Protein AF-L2GNZ7-F1 (afdb_monomer_lite)

Organism: Vittaforma corneae (strain ATCC 50505) (NCBI:txid993615)

Sequence (148 aa):
MQVLNLHNCGLGEEGLKKITSHLEKLENKDSLISLNLSKNRINIICPEFCTLFSQFTNLREFILNANTIEEKSMSQFLKSVENRSLEVLNLTDNFVCGEAIEHLGSLFLKNTIKELYLQDIKVDKGDINKLLGMLKTKKATFQDLWIA

Radius of gyration: 14.5 Å; chains: 1; bounding box: 36×26×42 Å

Structure (mmCIF, N/CA/C/O backbone):
data_AF-L2GNZ7-F1
#
_entry.id   AF-L2GNZ7-F1
#
loop_
_atom_site.group_PDB
_atom_site.id
_atom_site.type_symbol
_atom_site.label_atom_id
_atom_site.label_alt_id
_atom_site.label_comp_id
_atom_site.label_asym_id
_atom_site.label_entity_id
_atom_site.label_seq_id
_atom_site.pdbx_PDB_ins_code
_atom_site.Cartn_x
_atom_site.Cartn_y
_atom_site.Cartn_z
_atom_site.occupancy
_atom_site.B_iso_or_equiv
_atom_site.auth_seq_id
_at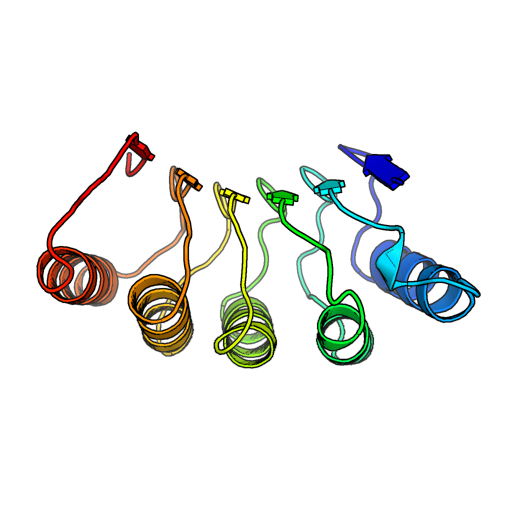om_site.auth_comp_id
_atom_site.auth_asym_id
_atom_site.auth_atom_id
_atom_site.pdbx_PDB_model_num
ATOM 1 N N . MET A 1 1 ? -8.697 3.030 -19.401 1.00 61.56 1 MET A N 1
ATOM 2 C CA . MET A 1 1 ? -8.788 2.391 -18.075 1.00 61.56 1 MET A CA 1
ATOM 3 C C . MET A 1 1 ? -7.882 1.182 -18.085 1.00 61.56 1 MET A C 1
ATOM 5 O O . MET A 1 1 ? -8.088 0.296 -18.903 1.00 61.56 1 MET A O 1
ATOM 9 N N . GLN A 1 2 ? -6.862 1.192 -17.238 1.00 87.81 2 GLN A N 1
ATOM 10 C CA . GLN A 1 2 ? -5.849 0.156 -17.148 1.00 87.81 2 GLN A CA 1
ATOM 11 C C . GLN A 1 2 ? -5.938 -0.510 -15.774 1.00 87.81 2 GLN A C 1
ATOM 13 O O . GLN A 1 2 ? -6.063 0.163 -14.748 1.00 87.81 2 GLN A O 1
ATOM 18 N N . VAL A 1 3 ? -5.900 -1.838 -15.784 1.00 95.19 3 VAL A N 1
ATOM 19 C CA . VAL A 1 3 ? -5.769 -2.688 -14.601 1.00 95.19 3 VAL A CA 1
ATOM 20 C C . VAL A 1 3 ? -4.410 -3.354 -14.716 1.00 95.19 3 VAL A C 1
ATOM 22 O O . VAL A 1 3 ? -4.134 -4.004 -15.725 1.00 95.19 3 VAL A O 1
ATOM 25 N N . LEU A 1 4 ? -3.558 -3.177 -13.711 1.00 96.44 4 LEU A N 1
ATOM 26 C CA . LEU A 1 4 ? -2.270 -3.853 -13.646 1.00 96.44 4 LEU A CA 1
ATOM 27 C C . LEU A 1 4 ? -2.312 -4.900 -12.541 1.00 96.44 4 LEU A C 1
ATOM 29 O O . LEU A 1 4 ? -2.292 -4.575 -11.355 1.00 96.44 4 LEU A O 1
ATOM 33 N N . ASN A 1 5 ? -2.362 -6.164 -12.947 1.00 97.88 5 ASN A N 1
ATOM 34 C CA . ASN A 1 5 ? -2.338 -7.290 -12.031 1.00 97.88 5 ASN A CA 1
ATOM 35 C C . ASN A 1 5 ? -0.982 -7.995 -12.095 1.00 97.88 5 ASN A C 1
ATOM 37 O O . ASN A 1 5 ? -0.650 -8.618 -13.100 1.00 97.88 5 ASN A O 1
ATOM 41 N N . LEU A 1 6 ? -0.217 -7.889 -11.012 1.00 97.69 6 LEU A N 1
ATOM 42 C CA . LEU A 1 6 ? 1.079 -8.535 -10.820 1.00 97.69 6 LEU A CA 1
ATOM 43 C C . LEU A 1 6 ? 1.031 -9.482 -9.616 1.00 97.69 6 LEU A C 1
ATOM 45 O O . LEU A 1 6 ? 2.009 -9.626 -8.885 1.00 97.69 6 LEU A O 1
ATOM 49 N N . HIS A 1 7 ? -0.127 -10.097 -9.376 1.00 98.25 7 HIS A N 1
ATOM 50 C CA . HIS A 1 7 ? -0.315 -11.081 -8.321 1.00 98.25 7 HIS A CA 1
ATOM 51 C C . HIS A 1 7 ? 0.711 -12.215 -8.421 1.00 98.25 7 HIS A C 1
ATOM 53 O O . HIS A 1 7 ? 0.812 -12.881 -9.452 1.00 98.25 7 HIS A O 1
ATOM 59 N N . ASN A 1 8 ? 1.413 -12.480 -7.317 1.00 98.19 8 ASN A N 1
ATOM 60 C CA . ASN A 1 8 ? 2.314 -13.623 -7.171 1.00 98.19 8 ASN A CA 1
ATOM 61 C C . ASN A 1 8 ? 3.378 -13.741 -8.283 1.00 98.19 8 ASN A C 1
ATOM 63 O O . ASN A 1 8 ? 3.698 -14.831 -8.754 1.00 98.19 8 ASN A O 1
ATOM 67 N N . CYS A 1 9 ? 3.945 -12.611 -8.701 1.00 98.12 9 CYS A N 1
ATOM 68 C CA . CYS A 1 9 ? 5.058 -12.547 -9.649 1.00 98.12 9 CYS A CA 1
ATOM 69 C C . CYS A 1 9 ? 6.435 -12.670 -8.974 1.00 98.12 9 CYS A C 1
ATOM 71 O O . CYS A 1 9 ? 7.461 -12.612 -9.648 1.00 98.12 9 CYS A O 1
ATOM 73 N N . GLY A 1 10 ? 6.477 -12.826 -7.647 1.00 96.94 10 GLY A N 1
ATOM 74 C CA . GLY A 1 10 ? 7.714 -13.003 -6.892 1.00 96.94 10 GLY A CA 1
ATOM 75 C C . GLY A 1 10 ? 8.634 -11.784 -6.931 1.00 96.94 10 GLY A C 1
ATOM 76 O O . GLY A 1 10 ? 9.849 -11.964 -6.915 1.00 96.94 10 GLY A O 1
ATOM 77 N N . LEU A 1 11 ? 8.063 -10.576 -6.989 1.00 97.75 11 LEU A N 1
ATOM 78 C CA . LEU A 1 11 ? 8.805 -9.333 -7.217 1.00 97.75 11 LEU A CA 1
ATOM 79 C C . LEU A 1 11 ? 9.906 -9.090 -6.179 1.00 97.75 11 LEU A C 1
ATOM 81 O O . LEU A 1 11 ? 11.018 -8.709 -6.544 1.00 97.75 11 LEU A O 1
ATOM 85 N N . GLY A 1 12 ? 9.606 -9.291 -4.896 1.00 97.69 12 GLY A N 1
ATOM 86 C CA . GLY A 1 12 ? 10.460 -8.805 -3.819 1.00 97.69 12 GLY A CA 1
ATOM 87 C C . GLY A 1 12 ? 10.688 -7.291 -3.896 1.00 97.69 12 GLY A C 1
ATOM 88 O O . GLY A 1 12 ? 10.035 -6.567 -4.653 1.00 97.69 12 GLY A O 1
ATOM 89 N N . GLU A 1 13 ? 11.660 -6.807 -3.131 1.00 96.56 13 GLU A N 1
ATOM 90 C CA . GLU A 1 13 ? 12.022 -5.384 -3.107 1.00 96.56 13 GLU A CA 1
ATOM 91 C C . GLU A 1 13 ? 12.593 -4.909 -4.454 1.00 96.56 13 GLU A C 1
ATOM 93 O O . GLU A 1 13 ? 12.208 -3.863 -4.977 1.00 96.56 13 GLU A O 1
ATOM 98 N N . GLU A 1 14 ? 13.473 -5.704 -5.067 1.00 96.94 14 GLU A N 1
ATOM 99 C CA . GLU A 1 14 ? 14.105 -5.357 -6.346 1.00 96.94 14 GLU A CA 1
ATOM 100 C C . GLU A 1 14 ? 13.114 -5.358 -7.514 1.00 96.94 14 GLU A C 1
ATOM 102 O O . GLU A 1 14 ? 13.188 -4.510 -8.406 1.00 96.94 14 GLU A O 1
ATOM 107 N N . GLY A 1 15 ? 12.156 -6.286 -7.521 1.00 97.75 15 GLY A N 1
ATOM 108 C CA . GLY A 1 15 ? 11.082 -6.291 -8.508 1.00 97.75 15 GLY A CA 1
ATOM 109 C C . GLY A 1 15 ? 10.167 -5.083 -8.349 1.00 97.75 15 GLY A C 1
ATOM 110 O O . GLY A 1 15 ? 9.805 -4.482 -9.362 1.00 97.75 15 GLY A O 1
ATOM 111 N N . LEU A 1 16 ? 9.865 -4.667 -7.111 1.00 98.06 16 LEU A N 1
ATOM 112 C CA . LEU A 1 16 ? 9.120 -3.432 -6.874 1.00 98.06 16 LEU A CA 1
ATOM 113 C C . LEU A 1 16 ? 9.873 -2.222 -7.439 1.00 98.06 16 LEU A C 1
ATOM 115 O O . LEU A 1 16 ? 9.289 -1.488 -8.227 1.00 98.06 16 LEU A O 1
ATOM 119 N N . LYS A 1 17 ? 11.171 -2.053 -7.141 1.00 98.00 17 LYS A N 1
ATOM 120 C CA . LYS A 1 17 ? 11.990 -0.953 -7.699 1.00 98.00 17 LYS A CA 1
ATOM 121 C C . LYS A 1 17 ? 11.957 -0.927 -9.227 1.00 98.00 17 LYS A C 1
ATOM 123 O O . LYS A 1 17 ? 11.777 0.127 -9.839 1.00 98.00 17 LYS A O 1
ATOM 128 N N . LYS A 1 18 ? 12.085 -2.098 -9.862 1.00 97.62 18 LYS A N 1
ATOM 129 C CA . LYS A 1 18 ? 11.989 -2.215 -11.322 1.00 97.62 18 LYS A CA 1
ATOM 130 C C . LYS A 1 18 ? 10.621 -1.767 -11.815 1.00 97.62 18 LYS A C 1
ATOM 132 O O . LYS A 1 18 ? 10.571 -0.943 -12.725 1.00 97.62 18 LYS A O 1
ATOM 137 N N . ILE A 1 19 ? 9.530 -2.247 -11.225 1.00 96.12 19 ILE A N 1
ATOM 138 C CA . ILE A 1 19 ? 8.174 -1.844 -11.619 1.00 96.12 19 ILE A CA 1
ATOM 139 C C . ILE A 1 19 ? 7.960 -0.349 -11.410 1.00 96.12 19 ILE A C 1
ATOM 141 O O . ILE A 1 19 ? 7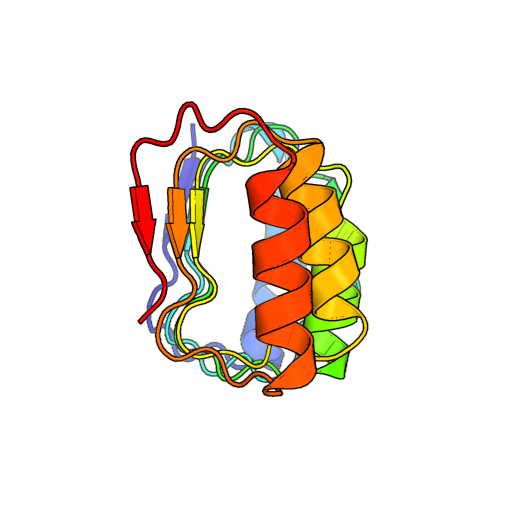.460 0.294 -12.325 1.00 96.12 19 ILE A O 1
ATOM 145 N N . THR A 1 20 ? 8.408 0.221 -10.290 1.00 97.25 20 THR A N 1
ATOM 146 C CA . THR A 1 20 ? 8.371 1.668 -10.036 1.00 97.25 20 THR A CA 1
ATOM 147 C C . THR A 1 20 ? 8.998 2.438 -11.196 1.00 97.25 20 THR A C 1
ATOM 149 O O . THR A 1 20 ? 8.329 3.268 -11.804 1.00 97.25 20 THR A O 1
ATOM 152 N N . SER A 1 21 ? 10.218 2.075 -11.610 1.00 96.75 21 SER A N 1
ATOM 153 C CA . SER A 1 21 ? 10.900 2.747 -12.729 1.00 96.75 21 SER A CA 1
ATOM 154 C C . SER A 1 21 ? 10.196 2.589 -14.087 1.00 96.75 21 SER A C 1
ATOM 156 O O . SER A 1 21 ? 10.364 3.416 -14.983 1.00 96.75 21 SER A O 1
ATOM 158 N N . HIS A 1 22 ? 9.418 1.518 -14.277 1.00 94.88 22 HIS A N 1
ATOM 159 C CA . HIS A 1 22 ? 8.620 1.323 -15.491 1.00 94.88 22 HIS A CA 1
ATOM 160 C C . HIS A 1 22 ? 7.322 2.133 -15.434 1.00 94.88 22 HIS A C 1
ATOM 162 O O . HIS A 1 22 ? 6.958 2.777 -16.414 1.00 94.88 22 HIS A O 1
ATOM 168 N N . LEU A 1 23 ? 6.649 2.139 -14.285 1.00 94.50 23 LEU A N 1
ATOM 169 C CA . LEU A 1 23 ? 5.426 2.897 -14.054 1.00 94.50 23 LEU A CA 1
ATOM 170 C C . LEU A 1 23 ? 5.665 4.416 -14.094 1.00 94.50 23 LEU A C 1
ATOM 172 O O . LEU A 1 23 ? 4.815 5.164 -14.576 1.00 94.50 23 LEU A O 1
ATOM 176 N N . GLU A 1 24 ? 6.840 4.881 -13.668 1.00 95.50 24 GLU A N 1
ATOM 177 C CA . GLU A 1 24 ? 7.283 6.273 -13.824 1.00 95.50 24 GLU A CA 1
ATOM 178 C C . GLU A 1 24 ? 7.264 6.740 -15.283 1.00 95.50 24 GLU A C 1
ATOM 180 O O . GLU A 1 24 ? 6.952 7.901 -15.553 1.00 95.50 24 GLU A O 1
ATOM 185 N N . LYS A 1 25 ? 7.537 5.836 -16.229 1.00 94.56 25 LYS A N 1
ATOM 186 C CA . LYS A 1 25 ? 7.598 6.130 -17.668 1.00 94.56 25 LYS A CA 1
ATOM 187 C C . LYS A 1 25 ? 6.239 6.080 -18.360 1.00 94.56 25 LYS A C 1
ATOM 189 O O . LYS A 1 25 ? 6.169 6.367 -19.551 1.00 94.56 25 LYS A O 1
ATOM 194 N N . LEU A 1 26 ? 5.165 5.720 -17.652 1.00 90.81 26 LEU A N 1
ATOM 195 C CA . LEU A 1 26 ? 3.824 5.778 -18.227 1.00 90.81 26 LEU A CA 1
ATOM 196 C C . LEU A 1 26 ? 3.490 7.224 -18.606 1.00 90.81 26 LEU A C 1
ATOM 198 O O . LEU A 1 26 ? 3.501 8.112 -17.745 1.00 90.81 26 LEU A O 1
ATOM 202 N N . GLU A 1 27 ? 3.161 7.424 -19.885 1.00 89.88 27 GLU A N 1
ATOM 203 C CA . GLU A 1 27 ? 2.747 8.717 -20.443 1.00 89.88 27 GLU A CA 1
ATOM 204 C C . GLU A 1 27 ? 1.469 9.231 -19.772 1.00 89.88 27 GLU A C 1
ATOM 206 O O . GLU A 1 27 ? 1.344 10.418 -19.489 1.00 89.88 27 GLU A O 1
ATOM 211 N N . ASN A 1 28 ? 0.538 8.323 -19.461 1.00 91.12 28 ASN A N 1
ATOM 212 C CA . ASN A 1 28 ? -0.721 8.642 -18.800 1.00 91.12 28 ASN A CA 1
ATOM 213 C C . ASN A 1 28 ? -0.918 7.794 -17.533 1.00 91.12 28 ASN A C 1
ATOM 215 O O . ASN A 1 28 ? -1.500 6.705 -17.574 1.00 91.12 28 ASN A O 1
ATOM 219 N N . LYS A 1 29 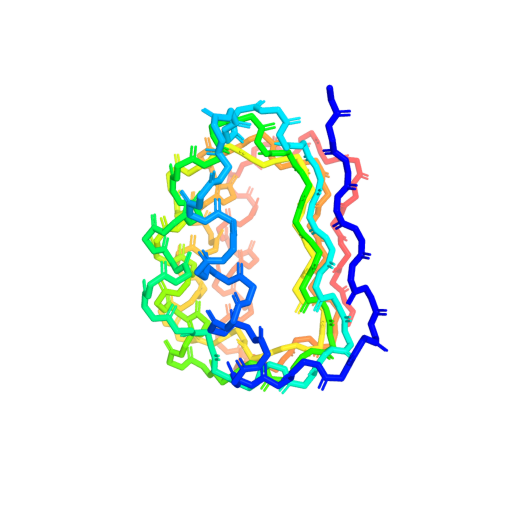? -0.456 8.318 -16.394 1.00 91.69 29 LYS A N 1
ATOM 220 C CA . LYS A 1 29 ? -0.609 7.697 -15.064 1.00 91.69 29 LYS A CA 1
ATOM 221 C C . LYS A 1 29 ? -2.060 7.676 -14.579 1.00 91.69 29 LYS A C 1
ATOM 223 O O . LYS A 1 29 ? -2.447 6.772 -13.844 1.00 91.69 29 LYS A O 1
ATOM 228 N N . ASP A 1 30 ? -2.881 8.599 -15.066 1.00 90.75 30 ASP A N 1
ATOM 229 C CA . ASP A 1 30 ? -4.305 8.700 -14.738 1.00 90.75 30 ASP A CA 1
ATOM 230 C C . ASP A 1 30 ? -5.150 7.625 -15.434 1.00 90.75 30 ASP A C 1
ATOM 232 O O . ASP A 1 30 ? -6.347 7.492 -15.176 1.00 90.75 30 ASP A O 1
ATOM 236 N N . SER A 1 31 ? -4.546 6.834 -16.323 1.00 92.94 31 SER A N 1
ATOM 237 C CA . SER A 1 31 ? -5.219 5.701 -16.947 1.00 92.94 31 SER A CA 1
ATOM 238 C C . SER A 1 31 ? -5.347 4.488 -16.017 1.00 92.94 31 SER A C 1
ATOM 240 O O . SER A 1 31 ? -6.245 3.671 -16.246 1.00 92.94 31 SER A O 1
ATOM 242 N N . LEU A 1 32 ? -4.498 4.374 -14.984 1.00 95.56 32 LEU A N 1
ATOM 243 C CA . LEU A 1 32 ? -4.453 3.242 -14.055 1.00 95.56 32 LEU A CA 1
ATOM 244 C C . LEU A 1 32 ? -5.534 3.375 -12.975 1.00 95.56 32 LEU A C 1
ATOM 246 O O . LEU A 1 32 ? -5.554 4.347 -12.226 1.00 95.56 32 LEU A O 1
ATOM 250 N N . ILE A 1 33 ? -6.423 2.381 -12.890 1.00 96.50 33 ILE A N 1
ATOM 251 C CA . ILE A 1 33 ? -7.571 2.393 -11.964 1.00 96.50 33 ILE A CA 1
ATOM 252 C C . ILE A 1 33 ? -7.460 1.304 -10.892 1.00 96.50 33 ILE A C 1
ATOM 254 O O . ILE A 1 33 ? -7.927 1.507 -9.771 1.00 96.50 33 ILE A O 1
ATOM 258 N N . SER A 1 34 ? -6.788 0.192 -11.198 1.00 97.38 34 SER A N 1
ATOM 259 C 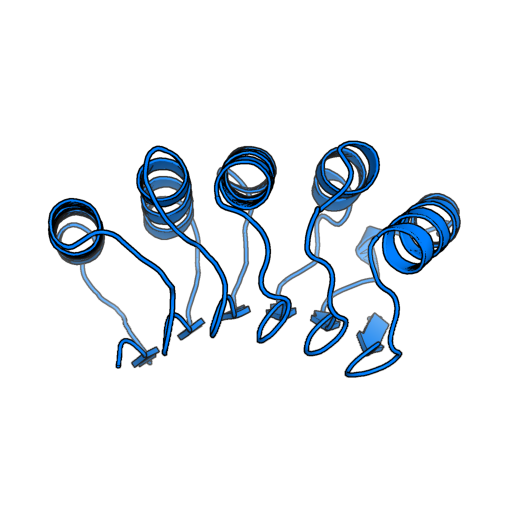CA . SER A 1 34 ? -6.530 -0.890 -10.244 1.00 97.38 34 SER A CA 1
ATOM 260 C C . SER A 1 34 ? -5.091 -1.382 -10.361 1.00 97.38 34 SER A C 1
ATOM 262 O O . SER A 1 34 ? -4.577 -1.579 -11.469 1.00 97.38 34 SER A O 1
ATOM 264 N N . LEU A 1 35 ? -4.449 -1.564 -9.209 1.00 97.62 35 LEU A N 1
ATOM 265 C CA . LEU A 1 35 ? -3.102 -2.100 -9.084 1.00 97.62 35 LEU A CA 1
ATOM 266 C C . LEU A 1 35 ? -3.099 -3.228 -8.050 1.00 97.62 35 LEU A C 1
ATOM 268 O O . LEU A 1 35 ? -3.378 -3.013 -6.871 1.00 97.62 35 LEU A O 1
ATOM 272 N N . ASN A 1 36 ? -2.733 -4.429 -8.490 1.00 98.62 36 ASN A N 1
ATOM 273 C CA . ASN A 1 36 ? -2.611 -5.594 -7.626 1.00 98.62 36 ASN A CA 1
ATOM 274 C C . ASN A 1 36 ? -1.150 -6.051 -7.548 1.00 98.62 36 ASN A C 1
ATOM 276 O O . ASN A 1 36 ? -0.586 -6.527 -8.533 1.00 98.62 36 ASN A O 1
ATOM 280 N N . LEU A 1 37 ? -0.563 -5.918 -6.359 1.00 98.50 37 LEU A N 1
ATOM 281 C CA . LEU A 1 37 ? 0.797 -6.333 -6.011 1.00 98.50 37 LEU A CA 1
ATOM 282 C C . LEU A 1 37 ? 0.808 -7.437 -4.943 1.00 98.50 37 LEU A C 1
ATOM 284 O O . LEU A 1 37 ? 1.823 -7.654 -4.280 1.00 98.50 37 LEU A O 1
ATOM 288 N N . SER A 1 38 ? -0.297 -8.147 -4.749 1.00 98.56 38 SER A N 1
ATOM 289 C CA . SER A 1 38 ? -0.407 -9.175 -3.710 1.00 98.56 38 SER A CA 1
ATOM 290 C C . SER A 1 38 ? 0.512 -10.383 -3.920 1.00 98.56 38 SER A C 1
ATOM 292 O O . SER A 1 38 ? 0.840 -10.749 -5.051 1.00 98.56 38 SER A O 1
ATOM 294 N N . LYS A 1 39 ? 0.897 -11.037 -2.815 1.00 98.50 39 LYS A N 1
ATOM 295 C CA . LYS A 1 39 ? 1.731 -12.256 -2.789 1.00 98.50 39 LYS A CA 1
ATOM 296 C C . LYS A 1 39 ? 3.099 -12.117 -3.461 1.00 98.50 39 LYS A C 1
ATOM 298 O O . LYS A 1 39 ? 3.592 -13.054 -4.078 1.00 98.50 39 LYS A O 1
ATOM 303 N N . ASN A 1 40 ? 3.744 -10.962 -3.346 1.00 98.62 40 ASN A N 1
ATOM 304 C CA . ASN A 1 40 ? 5.018 -10.708 -4.018 1.00 98.62 40 ASN A CA 1
ATOM 305 C C . ASN A 1 40 ? 6.245 -10.707 -3.110 1.00 98.62 40 ASN A C 1
ATOM 307 O O . ASN A 1 40 ? 7.350 -10.541 -3.626 1.00 98.62 40 ASN A O 1
ATOM 311 N N . ARG A 1 41 ? 6.080 -10.952 -1.802 1.00 97.94 41 ARG A N 1
ATOM 312 C CA . ARG A 1 41 ? 7.168 -10.895 -0.805 1.00 97.94 41 ARG A CA 1
ATOM 313 C C . ARG A 1 41 ? 7.855 -9.523 -0.790 1.00 97.94 41 ARG A C 1
ATOM 315 O O . ARG A 1 41 ? 9.074 -9.425 -0.701 1.00 97.94 41 ARG A O 1
ATOM 322 N N . ILE A 1 42 ? 7.073 -8.461 -0.972 1.00 98.25 42 ILE A N 1
ATOM 323 C CA . ILE A 1 42 ? 7.553 -7.079 -0.904 1.00 98.25 42 ILE A CA 1
ATOM 324 C C . ILE A 1 42 ? 7.681 -6.720 0.578 1.00 98.25 42 ILE A C 1
ATOM 326 O O . ILE A 1 42 ? 6.773 -6.134 1.148 1.00 98.25 42 ILE A O 1
ATOM 330 N N . ASN A 1 43 ? 8.781 -7.103 1.224 1.00 97.19 43 ASN A N 1
ATOM 331 C CA . ASN A 1 43 ? 8.975 -6.808 2.647 1.00 97.19 43 ASN A CA 1
ATOM 332 C C . ASN A 1 43 ? 9.194 -5.311 2.912 1.00 97.19 43 ASN A C 1
ATOM 334 O O . ASN A 1 43 ? 8.787 -4.809 3.958 1.00 97.19 43 ASN A O 1
ATOM 338 N N . ILE A 1 44 ? 9.775 -4.594 1.946 1.00 97.88 44 ILE A N 1
ATOM 339 C CA . ILE A 1 44 ? 10.015 -3.153 2.009 1.00 97.88 44 ILE A CA 1
ATOM 340 C C . ILE A 1 44 ? 9.486 -2.489 0.733 1.00 97.88 44 ILE A C 1
ATOM 342 O O . ILE A 1 44 ? 9.862 -2.831 -0.390 1.00 97.88 44 ILE A O 1
ATOM 346 N N . ILE A 1 45 ? 8.619 -1.499 0.914 1.00 97.81 45 ILE A N 1
ATOM 347 C CA . ILE A 1 45 ? 8.197 -0.543 -0.106 1.00 97.81 45 ILE A CA 1
ATOM 348 C C . ILE A 1 45 ? 9.273 0.538 -0.222 1.00 97.81 45 ILE A C 1
ATOM 350 O O . ILE A 1 45 ? 9.611 1.202 0.761 1.00 97.81 45 ILE A O 1
ATOM 354 N N . CYS A 1 46 ? 9.812 0.730 -1.426 1.00 95.62 46 CYS A N 1
ATOM 355 C CA . CYS A 1 46 ? 10.837 1.741 -1.653 1.00 95.62 46 CYS A CA 1
ATOM 356 C C . CYS A 1 46 ? 10.234 3.169 -1.670 1.00 95.62 46 CYS A C 1
ATOM 358 O O . CYS A 1 46 ? 9.102 3.349 -2.133 1.00 95.62 46 CYS A O 1
ATOM 360 N N . PRO A 1 47 ? 10.955 4.206 -1.194 1.00 95.38 47 PRO A N 1
ATOM 361 C CA . PRO A 1 47 ? 10.448 5.585 -1.152 1.00 95.38 47 PRO A CA 1
ATOM 362 C C . PRO A 1 47 ? 10.013 6.144 -2.514 1.00 95.38 47 PRO A C 1
ATOM 364 O O . PRO A 1 47 ? 9.093 6.965 -2.598 1.00 95.38 47 PRO A O 1
ATOM 367 N N . GLU A 1 48 ? 10.650 5.687 -3.590 1.00 96.69 48 GLU A N 1
ATOM 368 C CA . GLU A 1 48 ? 10.305 6.039 -4.966 1.00 96.69 48 GLU A CA 1
ATOM 369 C C . GLU A 1 48 ? 8.896 5.550 -5.309 1.00 96.69 48 GLU A C 1
ATOM 371 O O . GLU A 1 48 ? 8.122 6.292 -5.909 1.00 96.69 48 GLU A O 1
ATOM 376 N N . PHE A 1 49 ? 8.511 4.349 -4.855 1.00 97.25 49 PHE A N 1
ATOM 377 C CA . PHE A 1 49 ? 7.154 3.843 -5.057 1.00 97.25 49 PHE A CA 1
ATOM 378 C C . PHE A 1 49 ? 6.128 4.687 -4.301 1.00 97.25 49 PHE A C 1
ATOM 380 O O . PHE A 1 49 ? 5.103 5.038 -4.875 1.00 97.25 49 PHE A O 1
ATOM 387 N N . CYS A 1 50 ? 6.411 5.077 -3.054 1.00 95.62 50 CYS A N 1
ATOM 388 C CA . CYS A 1 50 ? 5.534 5.969 -2.286 1.00 95.62 50 CYS A CA 1
ATOM 389 C C . CYS A 1 50 ? 5.325 7.313 -3.006 1.00 95.62 50 CYS A C 1
ATOM 391 O O . CYS A 1 50 ? 4.202 7.805 -3.125 1.00 95.62 50 CYS A O 1
ATOM 393 N N . THR A 1 51 ? 6.407 7.881 -3.545 1.00 94.25 51 THR A N 1
ATOM 394 C CA . THR A 1 51 ? 6.363 9.138 -4.304 1.00 94.25 51 THR A CA 1
ATOM 395 C C . THR A 1 51 ? 5.571 8.970 -5.599 1.00 94.25 51 THR A C 1
ATOM 397 O O . THR A 1 51 ? 4.679 9.768 -5.888 1.00 94.25 51 THR A O 1
ATOM 400 N N . LEU A 1 52 ? 5.840 7.907 -6.358 1.00 94.44 52 LEU A N 1
ATOM 401 C CA . LEU A 1 52 ? 5.141 7.599 -7.600 1.00 94.44 52 LEU A CA 1
ATOM 402 C C . LEU A 1 52 ? 3.650 7.342 -7.373 1.00 94.44 52 LEU A C 1
ATOM 404 O O . LEU A 1 52 ? 2.825 7.802 -8.158 1.00 94.44 52 LEU A O 1
ATOM 408 N N . PHE A 1 53 ? 3.286 6.640 -6.300 1.00 93.88 53 PHE A N 1
ATOM 409 C CA . PHE A 1 53 ? 1.899 6.290 -6.008 1.00 93.88 53 PHE A CA 1
ATOM 410 C C . PHE A 1 53 ? 1.006 7.533 -5.912 1.00 93.88 53 PHE A C 1
ATOM 412 O O . PHE A 1 53 ? -0.133 7.534 -6.388 1.00 93.88 53 PHE A O 1
ATOM 419 N N . SER A 1 54 ? 1.550 8.630 -5.373 1.00 88.94 54 SER A N 1
ATOM 420 C CA . SER A 1 54 ? 0.865 9.924 -5.295 1.00 88.94 54 SER A CA 1
ATOM 421 C C . SER A 1 54 ? 0.500 10.527 -6.663 1.00 88.94 54 SER A C 1
ATOM 423 O O . SER A 1 54 ? -0.357 11.408 -6.723 1.00 88.94 54 SER A O 1
ATOM 425 N N . GLN A 1 55 ? 1.070 10.026 -7.763 1.00 92.12 55 GLN A N 1
ATOM 426 C CA . GLN A 1 55 ? 0.821 10.503 -9.126 1.00 92.12 55 GLN A CA 1
ATOM 427 C C . GLN A 1 55 ? -0.331 9.772 -9.835 1.00 92.12 55 GLN A C 1
ATOM 429 O O . GLN A 1 55 ? -0.815 10.264 -10.847 1.00 92.12 55 GLN A O 1
ATOM 434 N N . PHE A 1 56 ? -0.811 8.624 -9.339 1.00 93.56 56 PHE A N 1
ATOM 435 C CA . PHE A 1 56 ? -1.893 7.871 -9.998 1.00 93.56 56 PHE A CA 1
ATOM 436 C C . PHE A 1 56 ? -3.280 8.424 -9.648 1.00 93.56 56 PHE A C 1
ATOM 438 O O . PHE A 1 56 ? -4.018 7.784 -8.906 1.00 93.56 56 PHE A O 1
ATOM 445 N N . THR A 1 57 ? -3.647 9.631 -10.076 1.00 91.69 57 THR A N 1
ATOM 446 C CA . THR A 1 57 ? -4.799 10.361 -9.494 1.00 91.69 57 THR A CA 1
ATOM 447 C C . THR A 1 57 ? -6.157 9.647 -9.610 1.00 91.69 57 THR A C 1
ATOM 449 O O . THR A 1 57 ? -7.028 9.872 -8.774 1.00 91.69 57 THR A O 1
ATOM 452 N N . ASN A 1 58 ? -6.306 8.726 -10.569 1.00 93.88 58 ASN A N 1
ATOM 453 C CA . ASN A 1 58 ? -7.520 7.932 -10.790 1.00 93.88 58 ASN A CA 1
ATOM 454 C C . ASN A 1 58 ? -7.473 6.499 -10.231 1.00 93.88 58 ASN A C 1
ATOM 456 O O . ASN A 1 58 ? -8.415 5.734 -10.461 1.00 93.88 58 ASN A O 1
ATOM 460 N N . LEU A 1 59 ? -6.409 6.114 -9.519 1.00 94.88 59 LEU A N 1
ATOM 461 C CA . LEU A 1 59 ? -6.318 4.793 -8.901 1.00 94.88 59 LEU A CA 1
ATOM 462 C C . LEU A 1 59 ? -7.380 4.662 -7.804 1.00 94.88 59 LEU A C 1
ATOM 464 O O . LEU A 1 59 ? -7.398 5.455 -6.866 1.00 94.88 59 LEU A O 1
ATOM 468 N N . ARG A 1 60 ? -8.249 3.656 -7.921 1.00 94.56 60 ARG A N 1
ATOM 469 C CA . ARG A 1 60 ? -9.363 3.400 -6.995 1.00 94.56 60 ARG A CA 1
ATOM 470 C C . ARG A 1 60 ? -9.166 2.130 -6.183 1.00 94.56 60 ARG A C 1
ATOM 472 O O . ARG A 1 60 ? -9.625 2.071 -5.049 1.00 94.56 60 ARG A O 1
ATOM 479 N N . GLU A 1 61 ? -8.485 1.138 -6.736 1.00 95.88 61 GLU A N 1
ATOM 480 C CA . GLU A 1 61 ? -8.248 -0.140 -6.074 1.00 95.88 61 GLU A CA 1
ATOM 481 C C . GLU A 1 61 ? -6.752 -0.397 -5.933 1.00 95.88 61 GLU A C 1
ATOM 483 O O . GLU A 1 61 ? -5.998 -0.351 -6.910 1.00 95.88 61 GLU A O 1
ATOM 488 N N . PHE A 1 62 ? -6.330 -0.690 -4.705 1.00 97.25 62 PHE A N 1
ATOM 489 C CA . PHE A 1 62 ? -4.969 -1.115 -4.431 1.00 97.25 62 PHE A CA 1
ATOM 490 C C . PHE A 1 62 ? -4.942 -2.353 -3.536 1.00 97.25 62 PHE A C 1
ATOM 492 O O . PHE A 1 62 ? -5.398 -2.335 -2.390 1.00 97.25 62 PHE A O 1
ATOM 499 N N . ILE A 1 63 ? -4.384 -3.436 -4.076 1.00 98.38 63 ILE A N 1
ATOM 500 C CA . ILE A 1 63 ? -4.327 -4.743 -3.421 1.00 98.3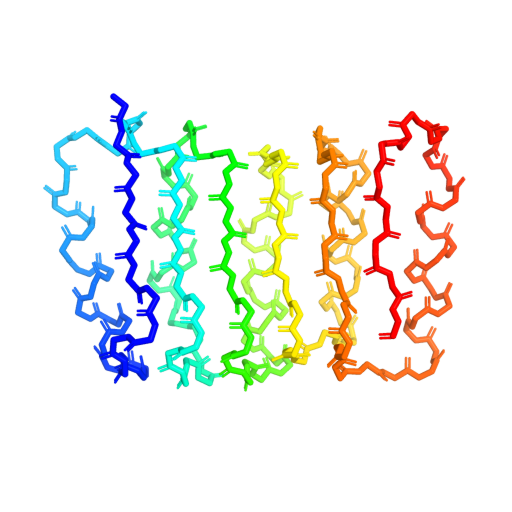8 63 ILE A CA 1
ATOM 501 C C . ILE A 1 63 ? -2.867 -5.082 -3.123 1.00 98.38 63 ILE A C 1
ATOM 503 O O . ILE A 1 63 ? -2.065 -5.269 -4.039 1.00 98.38 63 ILE A O 1
ATOM 507 N N . LEU A 1 64 ? -2.532 -5.193 -1.838 1.00 97.88 64 LEU A N 1
ATOM 508 C CA . LEU A 1 64 ? -1.164 -5.390 -1.352 1.00 97.88 64 LEU A CA 1
ATOM 509 C C . LEU A 1 64 ? -1.041 -6.573 -0.377 1.00 97.88 64 LEU A C 1
ATOM 511 O O . LEU A 1 64 ? -0.027 -6.724 0.307 1.00 97.88 64 LEU A O 1
ATOM 515 N N . ASN A 1 65 ? -2.055 -7.433 -0.301 1.00 97.94 65 ASN A N 1
ATOM 516 C CA . ASN A 1 65 ? -2.094 -8.503 0.687 1.00 97.94 65 ASN A CA 1
ATOM 517 C C . ASN A 1 65 ? -0.968 -9.537 0.538 1.00 97.94 65 ASN A C 1
ATOM 519 O O . ASN A 1 65 ? -0.475 -9.789 -0.566 1.00 97.94 65 ASN A O 1
ATOM 523 N N . ALA A 1 66 ? -0.618 -10.176 1.656 1.00 97.94 66 ALA A N 1
ATOM 524 C CA . ALA A 1 66 ? 0.365 -11.252 1.751 1.00 97.94 66 ALA A CA 1
ATOM 525 C C . ALA A 1 66 ? 1.742 -10.866 1.179 1.00 97.94 66 ALA A C 1
ATOM 527 O O . ALA A 1 66 ? 2.341 -11.596 0.385 1.00 97.94 66 ALA A O 1
ATOM 528 N N . ASN A 1 67 ? 2.239 -9.687 1.555 1.00 98.50 67 ASN A N 1
ATOM 529 C CA . ASN A 1 67 ? 3.595 -9.246 1.221 1.00 98.50 67 ASN A CA 1
ATOM 530 C C . ASN A 1 67 ? 4.539 -9.221 2.421 1.00 98.50 67 ASN A C 1
ATOM 532 O O . ASN A 1 67 ? 5.739 -9.070 2.207 1.00 98.50 67 ASN A O 1
ATOM 536 N N . THR A 1 68 ? 4.005 -9.390 3.639 1.00 96.69 68 THR A N 1
ATOM 537 C CA . THR A 1 68 ? 4.757 -9.294 4.895 1.00 96.69 68 THR A CA 1
ATOM 538 C C . THR A 1 68 ? 5.587 -8.006 4.993 1.00 96.69 68 THR A C 1
ATOM 540 O O . THR A 1 68 ? 6.719 -8.027 5.475 1.00 96.69 68 THR A O 1
ATOM 543 N N . ILE A 1 69 ? 5.005 -6.882 4.545 1.00 98.19 69 ILE A N 1
ATOM 544 C CA . ILE A 1 69 ? 5.618 -5.545 4.595 1.00 98.19 69 ILE A CA 1
ATOM 545 C C . ILE A 1 69 ? 5.889 -5.157 6.042 1.00 98.19 69 ILE A C 1
ATOM 547 O O . ILE A 1 69 ? 4.961 -5.188 6.849 1.00 98.19 69 ILE A O 1
ATOM 551 N N . GLU A 1 70 ? 7.125 -4.774 6.354 1.00 96.06 70 GLU A N 1
ATOM 552 C CA . GLU A 1 70 ? 7.531 -4.392 7.706 1.00 96.06 70 GLU A CA 1
ATOM 553 C C . GLU A 1 70 ? 6.867 -3.093 8.190 1.00 96.06 70 GLU A C 1
ATOM 555 O O . GLU A 1 70 ? 6.505 -2.216 7.402 1.00 96.06 70 GLU A O 1
ATOM 560 N N . GLU A 1 71 ? 6.765 -2.938 9.512 1.00 94.50 71 GLU A N 1
ATOM 561 C CA . GLU A 1 71 ? 6.073 -1.824 10.174 1.00 94.50 71 GLU A CA 1
ATOM 562 C C . GLU A 1 71 ? 6.528 -0.445 9.675 1.00 94.50 71 GLU A C 1
ATOM 564 O O . GLU A 1 71 ? 5.704 0.388 9.289 1.00 94.50 71 GLU A O 1
ATOM 569 N N . LYS A 1 72 ? 7.844 -0.205 9.639 1.00 95.31 72 LYS A N 1
ATOM 570 C CA . LYS A 1 72 ? 8.405 1.090 9.232 1.00 95.31 72 LYS A CA 1
ATOM 571 C C . LYS A 1 72 ? 8.015 1.439 7.799 1.00 95.31 72 LYS A C 1
ATOM 573 O O . LYS A 1 72 ? 7.612 2.570 7.524 1.00 95.31 72 LYS A O 1
ATOM 578 N N . SER A 1 73 ? 8.125 0.469 6.898 1.00 96.50 73 SER A N 1
ATOM 579 C CA . SER A 1 73 ? 7.796 0.658 5.492 1.00 96.50 73 SER A CA 1
ATOM 580 C C . SER A 1 73 ? 6.288 0.833 5.281 1.00 96.50 73 SER A C 1
ATOM 582 O O . SER A 1 73 ? 5.876 1.720 4.531 1.00 96.50 73 SER A O 1
ATOM 584 N N . MET A 1 74 ? 5.456 0.080 6.011 1.00 97.31 74 MET A N 1
ATOM 585 C CA . MET A 1 74 ? 4.003 0.254 5.983 1.00 97.31 74 MET A CA 1
ATOM 586 C C . MET A 1 74 ? 3.586 1.641 6.483 1.00 97.31 74 MET A C 1
ATOM 588 O O . MET A 1 74 ? 2.760 2.292 5.845 1.00 97.31 74 MET A O 1
ATOM 592 N N . SER A 1 75 ? 4.176 2.129 7.579 1.00 96.38 75 SER A N 1
ATOM 593 C CA . SER A 1 75 ? 3.906 3.477 8.097 1.00 96.38 75 SER A CA 1
ATOM 594 C C . SER A 1 75 ? 4.251 4.555 7.063 1.00 96.38 75 SER A C 1
ATOM 596 O O . SER A 1 75 ? 3.423 5.412 6.749 1.00 96.38 75 SER A O 1
ATOM 598 N N . GLN A 1 76 ? 5.438 4.470 6.451 1.00 96.06 76 GLN A N 1
ATOM 599 C CA . GLN A 1 76 ? 5.860 5.400 5.399 1.00 96.06 76 GLN A CA 1
ATOM 600 C C . GLN A 1 76 ? 4.920 5.377 4.191 1.00 96.06 76 GLN A C 1
ATOM 602 O O . GLN A 1 76 ? 4.558 6.435 3.667 1.00 96.06 76 GLN A O 1
ATOM 607 N N . PHE A 1 77 ? 4.506 4.186 3.760 1.00 96.31 77 PHE A N 1
ATOM 608 C CA . PHE A 1 77 ? 3.556 4.037 2.670 1.00 96.31 77 PHE A CA 1
ATOM 609 C C . PHE A 1 77 ? 2.199 4.652 3.023 1.00 96.31 77 PHE A C 1
ATOM 611 O O . PHE A 1 77 ? 1.723 5.519 2.290 1.00 96.31 77 PHE A O 1
ATOM 618 N N . LEU A 1 78 ? 1.603 4.286 4.160 1.00 95.75 78 LEU A N 1
ATOM 619 C CA . LEU A 1 78 ? 0.295 4.797 4.576 1.00 95.75 78 LEU A CA 1
ATOM 620 C C . LEU A 1 78 ? 0.300 6.311 4.766 1.00 95.75 78 LEU A C 1
ATOM 622 O O . LEU A 1 78 ? -0.638 6.977 4.332 1.00 95.75 78 LEU A O 1
ATOM 626 N N . LYS A 1 79 ? 1.386 6.871 5.304 1.00 95.12 79 LYS A N 1
ATOM 627 C CA . LYS A 1 79 ? 1.598 8.319 5.362 1.00 95.12 79 LYS A CA 1
ATOM 628 C C . LYS A 1 79 ? 1.580 8.959 3.978 1.00 95.12 79 LYS A C 1
ATOM 630 O O . LYS A 1 79 ? 0.941 9.987 3.786 1.00 95.12 79 LYS A O 1
ATOM 635 N N . SER A 1 80 ? 2.258 8.357 2.999 1.00 92.62 80 SER A N 1
ATOM 636 C CA . SER A 1 80 ? 2.304 8.890 1.629 1.00 92.62 80 SER A CA 1
ATOM 637 C C . SER A 1 80 ? 0.941 8.880 0.932 1.00 92.62 80 SER A C 1
ATOM 639 O O . SER A 1 80 ? 0.696 9.695 0.041 1.00 92.62 80 SER A O 1
ATOM 641 N N . VAL A 1 81 ? 0.036 7.992 1.360 1.00 91.12 81 VAL A N 1
ATOM 642 C CA . VAL A 1 81 ? -1.296 7.856 0.768 1.00 91.12 81 VAL A CA 1
ATOM 643 C C . VAL A 1 81 ? -2.418 8.428 1.629 1.00 91.12 81 VAL A C 1
ATOM 645 O O . VAL A 1 81 ? -3.557 8.404 1.184 1.00 91.12 81 VAL A O 1
ATOM 648 N N . GLU A 1 82 ? -2.142 9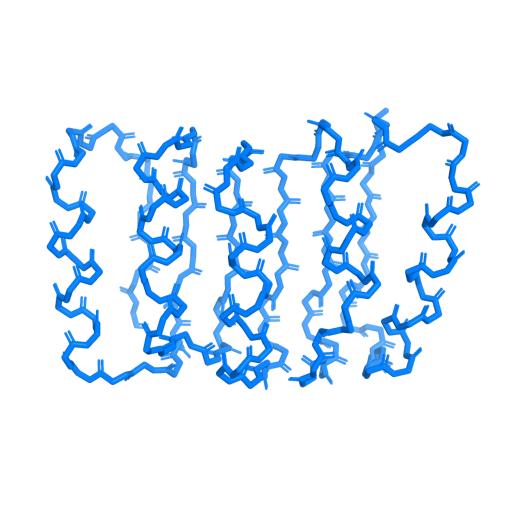.002 2.803 1.00 90.38 82 GLU A N 1
ATOM 649 C CA . GLU A 1 82 ? -3.164 9.357 3.808 1.00 90.38 82 GLU A CA 1
ATOM 650 C C . GLU A 1 82 ? -4.232 10.365 3.333 1.00 90.38 82 GLU A C 1
ATOM 652 O O . GLU A 1 82 ? -5.316 10.442 3.905 1.00 90.38 82 GLU A O 1
ATOM 657 N N . ASN A 1 83 ? -3.931 11.155 2.298 1.00 88.00 83 ASN A N 1
ATOM 658 C CA . ASN A 1 83 ? -4.837 12.161 1.727 1.00 88.00 83 ASN A CA 1
ATOM 659 C C . ASN A 1 83 ? -5.395 11.741 0.354 1.00 88.00 83 ASN A C 1
ATOM 661 O O . ASN A 1 83 ? -5.948 12.559 -0.380 1.00 88.00 83 ASN A O 1
ATOM 665 N N . ARG A 1 84 ? -5.209 10.476 -0.029 1.00 87.00 84 ARG A N 1
ATOM 666 C CA . ARG A 1 84 ? -5.656 9.929 -1.313 1.00 87.00 84 ARG A CA 1
ATOM 667 C C . ARG A 1 84 ? -7.114 9.501 -1.242 1.00 87.00 84 ARG A C 1
ATOM 669 O O . ARG A 1 84 ? -7.638 9.248 -0.162 1.00 87.00 84 ARG A O 1
ATOM 676 N N . SER A 1 85 ? -7.737 9.379 -2.416 1.00 87.19 85 SER A N 1
ATOM 677 C CA . SER A 1 85 ? -9.030 8.714 -2.574 1.00 87.19 85 SER A CA 1
ATOM 678 C C . SER A 1 85 ? -8.840 7.308 -3.151 1.00 87.19 85 SER A C 1
ATOM 680 O O . SER A 1 85 ? -8.182 7.156 -4.171 1.00 87.19 85 SER A O 1
ATOM 682 N N . LEU A 1 86 ? -9.374 6.292 -2.477 1.00 91.06 86 LEU A N 1
ATOM 683 C CA . LEU A 1 86 ? -9.349 4.867 -2.812 1.00 91.06 86 LEU A CA 1
ATOM 684 C C . LEU A 1 86 ? -10.732 4.310 -2.470 1.00 91.06 86 LEU A C 1
ATOM 686 O O . LEU A 1 86 ? -11.317 4.676 -1.456 1.00 91.06 86 LEU A O 1
ATOM 690 N N . GLU A 1 87 ? -11.252 3.422 -3.302 1.00 92.06 87 GLU A N 1
ATOM 691 C CA . GLU A 1 87 ? -12.490 2.689 -3.036 1.00 92.06 87 GLU A CA 1
ATOM 692 C C . GLU A 1 87 ? -12.208 1.356 -2.345 1.00 92.06 87 GLU A C 1
ATOM 694 O O . GLU A 1 87 ? -12.952 0.974 -1.444 1.00 92.06 87 GLU A O 1
ATOM 699 N N . VAL A 1 88 ? -11.116 0.692 -2.734 1.00 93.50 88 VAL A N 1
ATOM 700 C CA . VAL A 1 88 ? -10.709 -0.616 -2.214 1.00 93.50 88 VAL A CA 1
ATOM 701 C C . VAL A 1 88 ? -9.246 -0.558 -1.790 1.00 93.50 88 VAL A C 1
ATOM 703 O O . VAL A 1 88 ? -8.370 -0.205 -2.586 1.00 93.50 88 VAL A O 1
ATOM 706 N N . LEU A 1 89 ? -8.978 -0.927 -0.538 1.00 95.12 89 LEU A N 1
ATOM 707 C CA . LEU A 1 89 ? -7.626 -1.109 -0.017 1.00 95.12 89 LEU A CA 1
ATOM 708 C C . LEU A 1 89 ? -7.527 -2.457 0.695 1.00 95.12 89 LEU A C 1
ATOM 710 O O . LEU A 1 89 ? -8.251 -2.714 1.658 1.00 95.12 89 LEU A O 1
ATOM 714 N N . ASN A 1 90 ? -6.606 -3.305 0.239 1.00 97.06 90 ASN A N 1
ATOM 715 C CA . ASN A 1 90 ? -6.372 -4.607 0.851 1.00 97.06 90 ASN A CA 1
ATOM 716 C C . ASN A 1 90 ? -4.945 -4.731 1.391 1.00 97.06 90 ASN A C 1
ATOM 718 O O . ASN A 1 90 ? -3.986 -4.783 0.617 1.00 97.06 90 ASN A O 1
ATOM 722 N N . LEU A 1 91 ? -4.828 -4.798 2.721 1.00 96.88 91 LEU A N 1
ATOM 723 C CA . LEU A 1 91 ? -3.564 -4.910 3.453 1.00 96.88 91 LEU A CA 1
ATOM 724 C C . LEU A 1 91 ? -3.415 -6.244 4.194 1.00 96.88 91 LEU A C 1
ATOM 726 O O . LEU A 1 91 ? -2.436 -6.400 4.921 1.00 96.88 91 LEU A O 1
ATOM 730 N N . THR A 1 92 ? -4.337 -7.191 4.002 1.00 96.56 92 THR A N 1
ATOM 731 C CA . THR A 1 92 ? -4.354 -8.505 4.666 1.00 96.56 92 THR A CA 1
ATOM 732 C C . THR A 1 92 ? -2.968 -9.163 4.698 1.00 96.56 92 THR A C 1
ATOM 734 O O . THR A 1 92 ? -2.251 -9.140 3.697 1.00 96.56 92 THR A O 1
ATOM 737 N N . ASP A 1 93 ? -2.578 -9.751 5.830 1.00 96.12 93 ASP A N 1
ATOM 738 C CA . ASP A 1 93 ? -1.251 -10.362 6.047 1.00 96.12 93 ASP A CA 1
ATOM 739 C C . ASP A 1 93 ? -0.052 -9.423 5.752 1.00 96.12 93 ASP A C 1
ATOM 741 O O . ASP A 1 93 ? 0.878 -9.724 4.993 1.00 96.12 93 ASP A O 1
ATOM 745 N N . ASN A 1 94 ? -0.068 -8.245 6.379 1.00 97.88 94 ASN A N 1
ATOM 746 C CA . ASN A 1 94 ? 1.071 -7.324 6.484 1.00 97.88 94 ASN A CA 1
ATOM 747 C C . ASN A 1 94 ? 1.190 -6.769 7.912 1.00 97.88 94 ASN A C 1
ATOM 749 O O . ASN A 1 94 ? 0.281 -6.953 8.720 1.00 97.88 94 ASN A O 1
ATOM 753 N N . PHE A 1 95 ? 2.297 -6.094 8.237 1.00 96.19 95 PHE A N 1
ATOM 754 C CA . PHE A 1 95 ? 2.437 -5.408 9.524 1.00 96.19 95 PHE A CA 1
ATOM 755 C C . PHE A 1 95 ? 1.803 -4.019 9.456 1.00 96.19 95 PHE A C 1
ATOM 757 O O . PHE A 1 95 ? 2.199 -3.201 8.632 1.00 96.19 95 PHE A O 1
ATOM 764 N N . VAL A 1 96 ? 0.829 -3.751 10.324 1.00 94.88 96 VAL A N 1
ATOM 765 C CA . VAL A 1 96 ? 0.135 -2.461 10.438 1.00 94.88 96 VAL A CA 1
ATOM 766 C C . VAL A 1 96 ? 0.130 -2.071 11.918 1.00 94.88 96 VAL A C 1
ATOM 768 O O . VAL A 1 96 ? -0.860 -2.280 12.612 1.00 94.88 96 VAL A O 1
ATOM 771 N N . CYS A 1 97 ? 1.251 -1.536 12.407 1.00 91.31 97 CYS A N 1
ATOM 772 C CA . CYS A 1 97 ? 1.451 -1.153 13.813 1.00 91.31 97 CYS A CA 1
ATOM 773 C C . CYS A 1 97 ? 1.867 0.321 13.950 1.00 91.31 97 CYS A C 1
ATOM 775 O O . CYS A 1 97 ? 2.275 0.967 12.979 1.00 91.31 97 CYS A O 1
ATOM 777 N N . GLY A 1 98 ? 1.786 0.849 15.168 1.00 90.81 98 GLY A N 1
ATOM 778 C CA . GLY A 1 98 ? 2.295 2.159 15.547 1.00 90.81 98 GLY A CA 1
ATOM 779 C C . GLY A 1 98 ? 1.685 3.290 14.720 1.00 90.81 98 GLY A C 1
ATOM 780 O O . GLY A 1 98 ? 0.468 3.432 14.605 1.00 90.81 98 GLY A O 1
ATOM 781 N N . GLU A 1 99 ? 2.540 4.112 14.112 1.00 93.38 99 GLU A N 1
ATOM 782 C CA . GLU A 1 99 ? 2.118 5.260 13.295 1.00 93.38 99 GLU A CA 1
ATOM 783 C C . GLU A 1 99 ? 1.302 4.860 12.053 1.00 93.38 99 GLU A C 1
ATOM 785 O O . GLU A 1 99 ? 0.470 5.642 11.587 1.00 93.38 99 GLU A O 1
ATOM 790 N N . ALA A 1 100 ? 1.469 3.631 11.545 1.00 95.31 100 ALA A N 1
ATOM 791 C CA . ALA A 1 100 ? 0.693 3.124 10.413 1.00 95.31 100 ALA A CA 1
ATOM 792 C C . ALA A 1 100 ? -0.819 3.183 10.690 1.00 95.31 100 ALA A C 1
ATOM 794 O O . ALA A 1 100 ? -1.607 3.477 9.793 1.00 95.31 100 ALA A O 1
ATOM 795 N N . ILE A 1 101 ? -1.221 2.960 11.942 1.00 93.56 101 ILE A N 1
ATOM 796 C CA . ILE A 1 101 ? -2.622 2.966 12.373 1.00 93.56 101 ILE A CA 1
ATOM 797 C C . ILE A 1 101 ? -3.217 4.370 12.316 1.00 93.56 101 ILE A C 1
ATOM 799 O O . ILE A 1 101 ? -4.354 4.526 11.868 1.00 93.56 101 ILE A O 1
ATOM 803 N N . GLU A 1 102 ? -2.445 5.395 12.684 1.00 93.00 102 GLU A N 1
ATOM 804 C CA . GLU A 1 102 ? -2.885 6.790 12.582 1.00 93.00 102 GLU A CA 1
ATOM 805 C C . GLU A 1 102 ? -3.116 7.184 11.131 1.00 93.00 102 GLU A C 1
ATOM 807 O O . GLU A 1 102 ? -4.146 7.769 10.793 1.00 93.00 102 GLU A O 1
ATOM 812 N N . HIS A 1 103 ? -2.167 6.837 10.261 1.00 94.62 103 HIS A N 1
ATOM 813 C CA . HIS A 1 103 ? -2.258 7.147 8.842 1.00 94.62 103 HIS A CA 1
ATOM 814 C C . HIS A 1 103 ? -3.387 6.363 8.167 1.00 94.62 103 HIS A C 1
ATOM 816 O O . HIS A 1 103 ? -4.131 6.941 7.375 1.00 94.62 103 HIS A O 1
ATOM 822 N N . LEU A 1 104 ? -3.586 5.090 8.525 1.00 93.00 104 LEU A N 1
ATOM 823 C CA . LEU A 1 104 ? -4.708 4.285 8.040 1.00 93.00 104 LEU A CA 1
ATOM 824 C C . LEU A 1 104 ? -6.057 4.843 8.509 1.00 93.00 104 LEU A C 1
ATOM 826 O O . LEU A 1 104 ? -6.988 4.953 7.712 1.00 93.00 104 LEU A O 1
ATOM 830 N N . GLY A 1 105 ? -6.170 5.225 9.782 1.00 90.31 105 GLY A N 1
ATOM 831 C CA . GLY A 1 105 ? -7.375 5.847 10.324 1.00 90.31 105 GLY A CA 1
ATOM 832 C C . GLY A 1 105 ? -7.674 7.193 9.663 1.00 90.31 105 GLY A C 1
ATOM 833 O O . GLY A 1 105 ? -8.800 7.434 9.235 1.00 90.31 105 GLY A O 1
ATOM 834 N N . SER A 1 106 ? -6.658 8.044 9.501 1.00 89.12 106 SER A N 1
ATOM 835 C CA . SER A 1 106 ? -6.728 9.324 8.779 1.00 89.12 106 SER A CA 1
ATOM 836 C C . SER A 1 106 ? -7.190 9.132 7.333 1.00 89.12 106 SER A C 1
ATOM 838 O O . SER A 1 106 ? -8.165 9.763 6.914 1.00 89.12 106 SER A O 1
ATOM 840 N N . LEU A 1 107 ? -6.557 8.202 6.606 1.00 89.38 107 LEU A N 1
ATOM 841 C CA . LEU A 1 107 ? -6.953 7.800 5.259 1.00 89.38 107 LEU A CA 1
ATOM 842 C C . LEU A 1 107 ? -8.424 7.403 5.240 1.00 89.38 107 LEU A C 1
ATOM 844 O O . LEU A 1 107 ? -9.202 7.929 4.452 1.00 89.38 107 LEU A O 1
ATOM 848 N N . PHE A 1 108 ? -8.827 6.512 6.140 1.00 83.81 108 PHE A N 1
ATOM 849 C CA . PHE A 1 108 ? -10.194 6.029 6.195 1.00 83.81 108 PHE A CA 1
ATOM 850 C C . PHE A 1 108 ? -11.208 7.150 6.459 1.00 83.81 108 PHE A C 1
ATOM 852 O O . PHE A 1 108 ? -12.238 7.225 5.785 1.00 83.81 108 PHE A O 1
ATOM 859 N N . LEU A 1 109 ? -10.938 8.045 7.411 1.00 83.56 109 LEU A N 1
ATOM 860 C CA . LEU A 1 109 ? -11.849 9.132 7.772 1.00 83.56 109 LEU A CA 1
ATOM 861 C C . LEU A 1 109 ? -12.042 10.142 6.635 1.00 83.56 109 LEU A C 1
ATOM 863 O O . LEU A 1 109 ? -13.155 10.633 6.448 1.00 83.56 109 LEU A O 1
ATOM 867 N N . LYS A 1 110 ? -10.990 10.410 5.855 1.00 81.38 110 LYS A N 1
ATOM 868 C CA . LYS A 1 110 ? -10.985 11.412 4.776 1.00 81.38 110 LYS A CA 1
ATOM 869 C C . LYS A 1 110 ? -11.477 10.891 3.423 1.00 81.38 110 LYS A C 1
ATOM 871 O O . LYS A 1 110 ? -11.784 11.688 2.544 1.00 81.38 110 LYS A O 1
ATOM 876 N N . ASN A 1 111 ? -11.527 9.575 3.239 1.00 74.12 111 ASN A N 1
ATOM 877 C CA . ASN A 1 111 ? -11.675 8.942 1.928 1.00 74.12 111 ASN A CA 1
ATOM 878 C C . ASN A 1 111 ? -13.072 8.316 1.719 1.00 74.12 111 ASN A C 1
ATOM 880 O O . ASN A 1 111 ? -13.869 8.191 2.647 1.00 74.12 111 ASN A O 1
ATOM 884 N N . THR A 1 112 ? -13.375 7.896 0.495 1.00 73.69 112 THR A N 1
ATOM 885 C CA . THR A 1 112 ? -14.545 7.118 0.068 1.00 73.69 112 THR A CA 1
ATOM 886 C C . THR A 1 112 ? -14.266 5.611 0.033 1.00 73.69 112 THR A C 1
ATOM 888 O O . THR A 1 112 ? -14.817 4.917 -0.821 1.00 73.69 112 THR A O 1
ATOM 891 N N . ILE A 1 113 ? -13.398 5.097 0.914 1.00 85.75 113 ILE A N 1
ATOM 892 C CA . ILE A 1 113 ? -13.136 3.652 0.998 1.00 85.75 113 ILE A CA 1
ATOM 893 C C . ILE A 1 113 ? -14.463 2.941 1.270 1.00 85.75 113 ILE A C 1
ATOM 895 O O . ILE A 1 113 ? -15.129 3.227 2.267 1.00 85.75 113 ILE A O 1
ATOM 899 N N . LYS A 1 114 ? -14.834 2.041 0.358 1.00 86.00 114 LYS A N 1
ATOM 900 C CA . LYS A 1 114 ? -16.013 1.174 0.446 1.00 86.00 114 LYS A CA 1
ATOM 901 C C . LYS A 1 114 ? -15.644 -0.170 1.056 1.00 86.00 114 LYS A C 1
ATOM 903 O O . LYS A 1 114 ? -16.422 -0.716 1.832 1.00 86.00 114 LYS A O 1
ATOM 908 N N . GLU A 1 115 ? -14.446 -0.650 0.729 1.00 88.69 115 GLU A N 1
ATOM 909 C CA . GLU A 1 115 ? -13.936 -1.945 1.155 1.00 88.69 115 GLU A CA 1
ATOM 910 C C . GLU A 1 115 ? -12.525 -1.798 1.732 1.00 88.69 115 GLU A C 1
ATOM 912 O O . GLU A 1 115 ? -11.595 -1.325 1.070 1.00 88.69 115 GLU A O 1
ATOM 917 N N . LEU A 1 116 ? -12.373 -2.217 2.988 1.00 90.44 116 LEU A N 1
ATOM 918 C CA . LEU A 1 116 ? -11.097 -2.241 3.694 1.00 90.44 116 LEU A CA 1
ATOM 919 C C . LEU A 1 116 ? -10.853 -3.646 4.242 1.00 90.44 116 LEU A C 1
ATOM 921 O O . LEU A 1 116 ? -11.610 -4.131 5.087 1.00 90.44 116 LEU A O 1
ATOM 925 N N . TYR A 1 117 ? -9.782 -4.280 3.768 1.00 93.19 117 TYR A N 1
ATOM 926 C CA . TYR A 1 117 ? -9.404 -5.633 4.168 1.00 93.19 117 TYR A CA 1
ATOM 927 C C . TYR A 1 117 ? -8.167 -5.597 5.065 1.00 93.19 117 TYR A C 1
ATOM 929 O O . TYR A 1 117 ? -7.095 -5.154 4.641 1.00 93.19 117 TYR A O 1
ATOM 937 N N . LEU A 1 118 ? -8.344 -6.058 6.305 1.00 92.31 118 LEU A N 1
ATOM 938 C CA . LEU A 1 118 ? -7.335 -6.078 7.366 1.00 92.31 118 LEU A CA 1
ATOM 939 C C . LEU A 1 118 ? -7.270 -7.446 8.066 1.00 92.31 118 LEU A C 1
ATOM 941 O O . LEU A 1 118 ? -6.942 -7.507 9.247 1.00 92.31 118 LEU A O 1
ATOM 945 N N . GLN A 1 119 ? -7.621 -8.539 7.384 1.00 91.81 119 GLN A N 1
ATOM 946 C CA . GLN A 1 119 ? -7.521 -9.872 7.995 1.00 91.81 119 GLN A CA 1
ATOM 947 C C . GLN A 1 119 ? -6.050 -10.218 8.229 1.00 91.81 119 GLN A C 1
ATOM 949 O O . GLN A 1 119 ? -5.192 -9.830 7.431 1.00 91.81 119 GLN A O 1
ATOM 954 N N . ASP A 1 120 ? -5.752 -10.937 9.307 1.00 91.69 120 ASP A N 1
ATOM 955 C CA . ASP A 1 120 ? -4.398 -11.426 9.602 1.00 91.69 120 ASP A CA 1
ATOM 956 C C . ASP A 1 120 ? -3.307 -10.331 9.580 1.00 91.69 120 ASP A C 1
ATOM 958 O O . ASP A 1 120 ? -2.123 -10.613 9.359 1.00 91.69 120 ASP A O 1
ATOM 962 N N . ILE A 1 121 ? -3.672 -9.056 9.785 1.00 92.94 121 ILE A N 1
ATOM 963 C CA . ILE A 1 121 ? -2.663 -8.013 9.952 1.00 92.94 121 ILE A CA 1
ATOM 964 C C . ILE A 1 121 ? -1.895 -8.281 11.242 1.00 92.94 121 ILE A C 1
ATOM 966 O O . ILE A 1 121 ? -2.452 -8.625 12.285 1.00 92.94 121 ILE A O 1
ATOM 970 N N . LYS A 1 122 ? -0.584 -8.092 11.178 1.00 92.50 122 LYS A N 1
ATOM 971 C CA . LYS A 1 122 ? 0.269 -8.123 12.359 1.00 92.50 122 LYS A CA 1
ATOM 972 C C . LYS A 1 122 ? 0.168 -6.735 12.987 1.00 92.50 122 LYS A C 1
ATOM 974 O O . LYS A 1 122 ? 0.578 -5.762 12.361 1.00 92.50 122 LYS A O 1
ATOM 979 N N . VAL A 1 123 ? -0.462 -6.655 14.156 1.00 90.25 123 VAL A N 1
ATOM 980 C CA . VAL A 1 123 ? -0.814 -5.410 14.856 1.00 90.25 123 VAL A CA 1
ATOM 981 C C . VAL A 1 123 ? -0.739 -5.619 16.366 1.00 90.25 123 VAL A C 1
ATOM 983 O O . VAL A 1 123 ? -1.080 -6.695 16.865 1.00 90.25 123 VAL A O 1
ATOM 986 N N . ASP A 1 124 ? -0.336 -4.591 17.110 1.00 86.31 124 ASP A N 1
ATOM 987 C CA . ASP A 1 124 ? -0.373 -4.634 18.569 1.00 86.31 124 ASP A CA 1
ATOM 988 C C . ASP A 1 124 ? -1.805 -4.483 19.111 1.00 86.31 124 ASP A C 1
ATOM 990 O O . ASP A 1 124 ? -2.663 -3.786 18.565 1.00 86.31 124 ASP A O 1
ATOM 994 N N . LYS A 1 125 ? -2.090 -5.100 20.265 1.00 77.50 125 LYS A N 1
ATOM 995 C CA . LYS A 1 125 ? -3.437 -5.064 20.871 1.00 77.50 125 LYS A CA 1
ATOM 996 C C . LYS A 1 125 ? -3.926 -3.640 21.195 1.00 77.50 125 LYS A C 1
ATOM 998 O O . LYS A 1 125 ? -5.131 -3.384 21.199 1.00 77.50 125 LYS A O 1
ATOM 1003 N N . GLY A 1 126 ? -3.023 -2.714 21.520 1.00 85.12 126 GLY A N 1
ATOM 1004 C CA . GLY A 1 126 ? -3.383 -1.309 21.755 1.00 85.12 126 GLY A CA 1
ATOM 1005 C C . GLY A 1 126 ? -3.835 -0.610 20.472 1.00 85.12 126 GLY A C 1
ATOM 1006 O O . GLY A 1 126 ? -4.845 0.096 20.459 1.00 85.12 126 GLY A O 1
ATOM 1007 N N . ASP A 1 127 ? -3.135 -0.898 19.385 1.00 88.56 127 ASP A N 1
ATOM 1008 C CA . ASP A 1 127 ? -3.315 -0.290 18.075 1.00 88.56 127 ASP A CA 1
ATOM 1009 C C . ASP A 1 127 ? -4.632 -0.683 17.413 1.00 88.56 127 ASP A C 1
ATOM 1011 O O . ASP A 1 127 ? -5.341 0.178 16.888 1.00 88.56 127 ASP A O 1
ATOM 1015 N N . ILE A 1 128 ? -5.034 -1.954 17.513 1.00 84.62 128 ILE A N 1
ATOM 1016 C CA . ILE A 1 128 ? -6.319 -2.381 16.947 1.00 84.62 128 ILE A CA 1
ATOM 1017 C C . ILE A 1 128 ? -7.500 -1.669 17.625 1.00 84.62 128 ILE A C 1
ATOM 1019 O O . ILE A 1 128 ? -8.440 -1.244 16.956 1.00 84.62 128 ILE A O 1
ATOM 1023 N N . ASN A 1 129 ? -7.441 -1.452 18.944 1.00 86.81 129 ASN A N 1
ATOM 1024 C CA . ASN A 1 129 ? -8.483 -0.713 19.664 1.00 86.81 129 ASN A CA 1
ATOM 1025 C C . ASN A 1 129 ? -8.531 0.755 19.237 1.00 86.81 129 ASN A C 1
ATOM 1027 O O . ASN A 1 129 ? -9.616 1.328 19.110 1.00 86.81 129 ASN A O 1
ATOM 1031 N N . LYS A 1 130 ? -7.361 1.351 18.990 1.00 89.44 130 LYS A N 1
ATOM 1032 C CA . LYS A 1 130 ? -7.239 2.718 18.493 1.00 89.44 130 LYS A CA 1
ATOM 1033 C C . LYS A 1 130 ? -7.865 2.855 17.107 1.00 89.44 130 LYS A C 1
ATOM 1035 O O . LYS A 1 130 ? -8.727 3.716 16.923 1.00 89.44 130 LYS A O 1
ATOM 1040 N N . LEU A 1 131 ? -7.526 1.949 16.185 1.00 86.12 131 LEU A N 1
ATOM 1041 C CA . LEU A 1 131 ? -8.117 1.897 14.850 1.00 86.12 131 LEU A CA 1
ATOM 1042 C C . LEU A 1 131 ? -9.640 1.755 14.931 1.00 86.12 131 LEU A C 1
ATOM 1044 O O . LEU A 1 131 ? -10.362 2.576 14.377 1.00 86.12 131 LEU A O 1
ATOM 1048 N N . LEU A 1 132 ? -10.148 0.777 15.688 1.00 83.69 132 LEU A N 1
ATOM 1049 C CA . LEU A 1 132 ? -11.590 0.577 15.872 1.00 83.69 132 LEU A CA 1
ATOM 1050 C C . LEU A 1 132 ? -12.286 1.819 16.451 1.00 83.69 132 LEU A C 1
ATOM 1052 O O . LEU A 1 132 ? -13.406 2.139 16.050 1.00 83.69 132 LEU A O 1
ATOM 1056 N N . GLY A 1 133 ? -11.639 2.531 17.377 1.00 85.50 133 GLY A N 1
ATOM 1057 C CA . GLY A 1 133 ? -12.125 3.805 17.907 1.00 85.50 133 GLY A CA 1
ATOM 1058 C C . GLY A 1 133 ? -12.265 4.874 16.823 1.00 85.50 133 GLY A C 1
ATOM 1059 O O . GLY A 1 133 ? -13.310 5.519 16.735 1.00 85.50 133 GLY A O 1
ATOM 1060 N N . MET A 1 134 ? -11.258 5.012 15.955 1.00 85.25 134 MET A N 1
ATOM 1061 C CA . MET A 1 134 ? -11.304 5.927 14.811 1.00 85.25 134 MET A CA 1
ATOM 1062 C C . MET A 1 134 ? -12.414 5.543 13.830 1.00 85.25 134 MET A C 1
ATOM 1064 O O . MET A 1 134 ? -13.231 6.389 13.471 1.00 85.25 134 MET A O 1
ATOM 1068 N N . LEU A 1 135 ? -12.506 4.268 13.445 1.00 76.81 135 LEU A N 1
ATOM 1069 C CA . LEU A 1 135 ? -13.484 3.791 12.461 1.00 76.81 135 LEU A CA 1
ATOM 1070 C C . LEU A 1 135 ? -14.939 4.015 12.915 1.00 76.81 135 LEU A C 1
ATOM 1072 O O . LEU A 1 135 ? -15.787 4.348 12.090 1.00 76.81 135 LEU A O 1
ATOM 1076 N N . LYS A 1 136 ? -15.228 3.916 14.222 1.00 77.50 136 LYS A N 1
ATOM 1077 C CA . LYS A 1 136 ? -16.565 4.183 14.794 1.00 77.50 136 LYS A CA 1
ATOM 1078 C C . LYS A 1 136 ? -17.025 5.639 14.660 1.00 77.50 136 LYS A C 1
ATOM 1080 O O . LYS A 1 136 ? -18.225 5.897 14.711 1.00 77.50 136 LYS A O 1
ATOM 1085 N N . THR A 1 137 ? -16.101 6.593 14.537 1.00 74.31 137 THR A N 1
ATOM 1086 C CA . THR A 1 137 ? -16.434 8.032 14.501 1.00 74.31 137 THR A CA 1
ATOM 1087 C C . THR A 1 137 ? -17.038 8.464 13.165 1.00 74.31 137 THR A C 1
ATOM 1089 O O . THR A 1 137 ? -17.818 9.417 13.108 1.00 74.31 137 THR A O 1
ATOM 1092 N N . LYS A 1 138 ? -16.745 7.733 12.086 1.00 71.00 138 LYS A N 1
ATOM 1093 C CA . LYS A 1 138 ? -17.408 7.913 10.797 1.00 71.00 138 LYS A CA 1
ATOM 1094 C C . LYS A 1 138 ? -18.772 7.229 10.874 1.00 71.00 138 LYS A C 1
ATOM 1096 O O . LYS A 1 138 ? -18.833 6.031 11.133 1.00 71.00 138 LYS A O 1
ATOM 1101 N N . LYS A 1 139 ? -19.874 7.959 10.643 1.00 56.78 139 LYS A N 1
ATOM 1102 C CA . LYS A 1 139 ? -21.202 7.343 10.445 1.00 56.78 139 LYS A CA 1
ATOM 1103 C C . LYS A 1 139 ? -21.094 6.345 9.286 1.00 56.78 139 LYS A C 1
ATOM 1105 O O . LYS A 1 139 ? -21.061 6.730 8.122 1.00 56.78 139 LYS A O 1
ATOM 1110 N N . ALA A 1 140 ? -20.973 5.076 9.637 1.00 52.62 140 ALA A N 1
ATOM 1111 C CA . ALA A 1 140 ? -20.753 3.956 8.746 1.00 52.62 140 ALA A CA 1
ATOM 1112 C C . ALA A 1 140 ? -21.913 3.788 7.749 1.00 52.62 140 ALA A C 1
ATOM 1114 O O . ALA A 1 140 ? -22.941 3.212 8.081 1.00 52.62 140 ALA A O 1
ATOM 1115 N N . THR A 1 141 ? -21.730 4.244 6.510 1.00 50.16 141 THR A N 1
ATOM 1116 C CA . THR A 1 141 ? -22.361 3.637 5.325 1.00 50.16 141 THR A CA 1
ATOM 1117 C C . THR A 1 141 ? -21.428 2.529 4.840 1.00 50.16 141 THR A C 1
ATOM 1119 O O . THR A 1 141 ? -20.839 2.615 3.771 1.00 50.16 141 THR A O 1
ATOM 1122 N N . PHE A 1 142 ? -21.168 1.538 5.693 1.00 58.00 142 PHE A N 1
ATOM 1123 C CA . PHE A 1 142 ? -20.296 0.429 5.313 1.00 58.00 142 PHE A CA 1
ATOM 1124 C C . PHE A 1 142 ? -21.067 -0.539 4.425 1.00 58.00 142 PHE A C 1
ATOM 1126 O O . PHE A 1 142 ? -22.190 -0.915 4.764 1.00 58.00 142 PHE A O 1
ATOM 1133 N N . GLN A 1 143 ? -20.445 -0.941 3.317 1.00 51.53 143 GLN A N 1
ATOM 1134 C CA . GLN A 1 143 ? -20.808 -2.190 2.663 1.00 51.53 143 GLN A CA 1
ATOM 1135 C C . GLN A 1 143 ? -20.080 -3.333 3.371 1.00 51.53 143 GLN A C 1
ATOM 1137 O O . GLN A 1 143 ? -20.790 -4.147 3.939 1.00 51.53 143 GLN A O 1
ATOM 1142 N N . ASP A 1 144 ? -18.745 -3.306 3.544 1.00 54.44 144 ASP A N 1
ATOM 1143 C CA . ASP A 1 144 ? -18.051 -4.359 4.306 1.00 54.44 144 ASP A CA 1
ATOM 1144 C C . ASP A 1 144 ? -16.708 -3.913 4.946 1.00 54.44 144 ASP A C 1
ATOM 1146 O O . ASP A 1 144 ? -15.813 -3.390 4.277 1.00 54.44 144 ASP A O 1
ATOM 1150 N N . LEU A 1 145 ? -16.547 -4.136 6.261 1.00 68.75 145 LEU A N 1
ATOM 1151 C CA . LEU A 1 145 ? -15.264 -4.066 6.980 1.00 68.75 145 LEU A CA 1
ATOM 1152 C C . LEU A 1 145 ? -14.859 -5.481 7.372 1.00 68.75 145 LEU A C 1
ATOM 1154 O O . LEU A 1 145 ? -15.529 -6.113 8.188 1.00 68.75 145 LEU A O 1
ATOM 1158 N N . TRP A 1 146 ? -13.736 -5.947 6.845 1.00 72.38 146 TRP A N 1
ATOM 1159 C CA . TRP A 1 146 ? -13.281 -7.308 7.079 1.00 72.38 146 TRP A CA 1
ATOM 1160 C C . TRP A 1 146 ? -12.086 -7.279 8.039 1.00 72.38 146 TRP A C 1
ATOM 1162 O O . TRP A 1 146 ? -10.947 -7.046 7.631 1.00 72.38 146 TRP A O 1
ATOM 1172 N N . ILE A 1 147 ? -12.350 -7.493 9.326 1.00 66.31 147 ILE A N 1
ATOM 1173 C CA . ILE A 1 147 ? -11.331 -7.674 10.368 1.00 66.31 147 ILE A CA 1
ATOM 1174 C C . ILE A 1 147 ? -11.561 -9.070 10.951 1.00 66.31 147 ILE A C 1
ATOM 1176 O O . ILE A 1 147 ? -12.644 -9.331 11.474 1.00 66.31 147 ILE A O 1
ATOM 1180 N N . ALA A 1 148 ? -10.577 -9.956 10.818 1.00 54.53 148 ALA A N 1
ATOM 1181 C CA . ALA A 1 148 ? -10.561 -11.297 11.396 1.00 54.53 148 ALA A CA 1
ATOM 1182 C C . ALA A 1 148 ? -9.131 -11.626 11.824 1.00 54.53 148 ALA A C 1
ATOM 1184 O O . ALA A 1 148 ? -8.216 -11.319 11.020 1.00 54.53 148 ALA A O 1
#

Foldseek 3Di:
DDAAAPAQVLCEQVNLVVVLVVLVPPPDLCVYAYYAPENNLHQADDVSNLVSVLVNQNHAYYHHAPNQHDAVRLLSSLQSCLQHEYQYDAHHNYEQEDNSLVSVLSSLQNYNHQYYHHENHNYDPVSVVVSVVSNVVPPDPHPDYHYD

Secondary structure (DSSP, 8-state):
-EEEE-TT---HHHHHHHHHHHHTT-S-GGGEEEEE-TTS---S--HHHHHHHTT-TT--EEE--SS---HHHHHHHHHHHTT---SEEE--SSB--THHHHHHHHHHHHS---EEE-TT-B--HHHHHHHHHHHHHS----SEEE--

InterPro domains:
  IPR001611 Leucine-rich repeat [PF00560] (31-52)
  IPR032675 Leucine-rich repeat domain superfamily [G3DSA:3.80.10.10] (1-147)

pLDDT: mean 90.26, std 10.7, range [50.16, 98.62]